Protein AF-A0A2E1M5N5-F1 (afdb_monomer)

Solvent-accessible surface area (backbone atoms only — not comparable to full-atom values): 4660 Å² total; per-residue (Å²): 133,56,72,68,51,48,52,32,62,77,54,54,30,60,85,82,69,63,90,88,44,59,66,59,46,53,52,53,54,48,50,38,71,76,32,60,65,57,46,47,54,18,49,52,34,40,52,51,50,43,50,76,77,61,29,66,70,62,53,51,53,51,50,51,52,51,53,50,49,60,58,51,51,54,54,54,54,67,76,72,109

pLDDT: mean 88.29, std 13.3, range [48.81, 98.38]

Radius of gyration: 21.18 Å; Cα contacts (8 Å, |Δi|>4): 35; chains: 1; bounding box: 42×23×61 Å

Sequence (81 aa):
KSEIARVIEDEGCGATVEEGDVHALVGSILAYAEDPSLARRQGDAGRDALIRTHATVHRCASWERLLKNVVGESKAEELSA

Secondary structure (DSSP, 8-state):
--HHHHHHHHTT-S----TT-HHHHHHHHHHHHH-HHHHHHHHHHHHHHHHHHH-HHHHHHHHHHHHHHHHHHHHHHHTT-

Foldseek 3Di:
DDPVQVLCVVLVLADDDDPPPPVVVVVRVVVCVVDVVSNVVSPVSVVVSCCVPPNPVVVVVVVVVVVCVVVVVVVVVVVVD

Mean predicted aligned error: 8.04 Å

Structure (mmCIF, N/CA/C/O backbone):
data_AF-A0A2E1M5N5-F1
#
_entry.id   AF-A0A2E1M5N5-F1
#
loop_
_atom_site.group_PDB
_atom_site.id
_atom_site.type_symbol
_atom_site.label_atom_id
_atom_site.label_alt_id
_atom_site.label_comp_id
_atom_site.label_asym_id
_atom_site.label_entity_id
_atom_site.label_seq_id
_atom_site.pdbx_PDB_ins_code
_atom_site.Cartn_x
_atom_site.Cartn_y
_atom_site.Cartn_z
_atom_site.occupancy
_atom_site.B_iso_or_equiv
_atom_site.auth_seq_id
_atom_site.auth_comp_id
_atom_site.auth_asym_id
_atom_site.auth_atom_id
_atom_site.pdbx_PDB_model_num
ATOM 1 N N . LYS A 1 1 ? 3.792 -17.270 2.191 1.00 69.62 1 LYS A N 1
ATOM 2 C CA . LYS A 1 1 ? 3.642 -15.827 1.883 1.00 69.62 1 LYS A CA 1
ATOM 3 C C . LYS A 1 1 ? 3.394 -15.034 3.165 1.00 69.62 1 LYS A C 1
ATOM 5 O O . LYS A 1 1 ? 2.558 -15.455 3.962 1.00 69.62 1 LYS A O 1
ATOM 10 N N . SER A 1 2 ? 4.140 -13.942 3.368 1.00 89.62 2 SER A N 1
ATOM 11 C CA . SER A 1 2 ? 4.006 -13.036 4.525 1.00 89.62 2 SER A CA 1
ATOM 12 C C . SER A 1 2 ? 2.615 -12.388 4.586 1.00 89.62 2 SER A C 1
ATOM 14 O O . SER A 1 2 ? 1.961 -12.235 3.555 1.00 89.62 2 SER A O 1
ATOM 16 N N . GLU A 1 3 ? 2.165 -12.000 5.782 1.00 88.81 3 GLU A N 1
ATOM 17 C CA . GLU A 1 3 ? 0.938 -11.211 5.976 1.00 88.81 3 GLU A CA 1
ATOM 18 C C . GLU A 1 3 ? 0.987 -9.900 5.178 1.00 88.81 3 GLU A C 1
ATOM 20 O O . GLU A 1 3 ? 0.028 -9.563 4.491 1.00 88.81 3 GLU A O 1
ATOM 25 N N . ILE A 1 4 ? 2.143 -9.229 5.171 1.00 88.50 4 ILE A N 1
ATOM 26 C CA . ILE A 1 4 ? 2.355 -7.977 4.432 1.00 88.50 4 ILE A CA 1
ATOM 27 C C . ILE A 1 4 ? 2.186 -8.197 2.924 1.00 88.50 4 ILE A C 1
ATOM 29 O O . ILE A 1 4 ? 1.527 -7.406 2.258 1.00 88.50 4 ILE A O 1
ATOM 33 N N . ALA A 1 5 ? 2.736 -9.292 2.390 1.00 92.94 5 ALA A N 1
ATOM 34 C CA . ALA A 1 5 ? 2.604 -9.621 0.971 1.00 92.94 5 ALA A CA 1
ATOM 35 C C . ALA A 1 5 ? 1.135 -9.835 0.577 1.00 92.94 5 ALA A C 1
ATOM 37 O O . ALA A 1 5 ? 0.709 -9.386 -0.480 1.00 92.94 5 ALA A O 1
ATOM 38 N N . ARG A 1 6 ? 0.350 -10.461 1.461 1.00 92.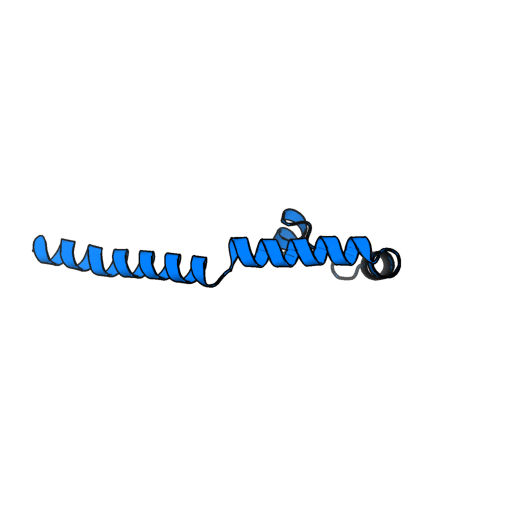56 6 ARG A N 1
ATOM 39 C CA . ARG A 1 6 ? -1.084 -10.672 1.246 1.00 92.56 6 ARG A CA 1
ATOM 40 C C . ARG A 1 6 ? -1.846 -9.351 1.202 1.00 92.56 6 ARG A C 1
ATOM 42 O O . ARG A 1 6 ? -2.613 -9.142 0.281 1.00 92.56 6 ARG A O 1
ATOM 49 N N . VAL A 1 7 ? -1.570 -8.438 2.136 1.00 91.94 7 VAL A N 1
ATOM 50 C CA . VAL A 1 7 ? -2.188 -7.101 2.140 1.00 91.94 7 VAL A CA 1
ATOM 51 C C . VAL A 1 7 ? -1.850 -6.330 0.864 1.00 91.94 7 VAL A C 1
ATOM 53 O O . VAL A 1 7 ? -2.738 -5.727 0.276 1.00 91.94 7 VAL A O 1
ATOM 56 N N . ILE A 1 8 ? -0.593 -6.364 0.411 1.00 94.44 8 ILE A N 1
ATOM 57 C CA . ILE A 1 8 ? -0.181 -5.681 -0.825 1.00 94.44 8 ILE A CA 1
ATOM 58 C C . ILE A 1 8 ? -0.926 -6.239 -2.045 1.00 94.44 8 ILE A C 1
ATOM 60 O O . ILE A 1 8 ? -1.381 -5.466 -2.888 1.00 94.44 8 ILE A O 1
ATOM 64 N N . GLU A 1 9 ? -1.055 -7.565 -2.127 1.00 94.56 9 GLU A N 1
ATOM 65 C CA . GLU A 1 9 ? -1.757 -8.261 -3.210 1.00 94.56 9 GLU A CA 1
ATOM 66 C C . GLU A 1 9 ? -3.272 -7.988 -3.175 1.00 94.56 9 GLU A C 1
ATOM 68 O O . GLU A 1 9 ? -3.838 -7.576 -4.187 1.00 94.56 9 GLU A O 1
ATOM 73 N N . ASP A 1 10 ? -3.912 -8.156 -2.015 1.00 94.31 10 ASP A N 1
ATOM 74 C CA . ASP A 1 10 ? -5.362 -8.007 -1.835 1.00 94.31 10 ASP A CA 1
ATOM 75 C C . ASP A 1 10 ? -5.826 -6.557 -2.055 1.00 94.31 10 ASP A C 1
ATOM 77 O O . ASP A 1 10 ? -6.896 -6.317 -2.615 1.00 94.31 10 ASP A O 1
ATOM 81 N N . GLU A 1 11 ? -5.014 -5.581 -1.639 1.00 95.69 11 GLU A N 1
ATOM 82 C CA . GLU A 1 11 ? -5.321 -4.152 -1.771 1.00 95.69 11 GLU A CA 1
ATOM 83 C C . GLU A 1 11 ? -4.832 -3.547 -3.093 1.00 95.69 11 GLU A C 1
ATOM 85 O O . GLU A 1 11 ? -5.108 -2.382 -3.387 1.00 95.69 11 GLU A O 1
ATOM 90 N N . GLY A 1 12 ? -4.079 -4.309 -3.895 1.00 95.69 12 GLY A N 1
ATOM 91 C CA . GLY A 1 12 ? -3.509 -3.839 -5.159 1.00 95.69 12 GLY A CA 1
ATOM 92 C C . GLY A 1 12 ? -2.615 -2.605 -5.001 1.00 95.69 12 GLY A C 1
ATOM 93 O O . GLY A 1 12 ? -2.499 -1.800 -5.926 1.00 95.69 12 GLY A O 1
ATOM 94 N N . CYS A 1 13 ? -2.005 -2.430 -3.827 1.00 96.81 13 CYS A N 1
ATOM 95 C CA . CYS A 1 13 ? -1.315 -1.202 -3.435 1.00 96.81 13 CYS A CA 1
ATOM 96 C C . CYS A 1 13 ? 0.203 -1.237 -3.652 1.00 96.81 13 CYS A C 1
ATOM 98 O O . CYS A 1 13 ? 0.930 -0.368 -3.170 1.00 96.81 13 CYS A O 1
ATOM 100 N N . GLY A 1 14 ? 0.691 -2.231 -4.391 1.00 96.06 14 GLY A N 1
ATOM 101 C CA . GLY A 1 14 ? 2.102 -2.364 -4.717 1.00 96.06 14 GLY A CA 1
ATOM 102 C C . GLY A 1 14 ? 2.400 -3.629 -5.513 1.00 96.06 14 GLY A C 1
ATOM 103 O O . GLY A 1 14 ? 1.520 -4.197 -6.163 1.00 96.06 14 GLY A O 1
ATOM 104 N N . ALA A 1 15 ? 3.652 -4.067 -5.430 1.00 96.00 15 ALA A N 1
ATOM 105 C CA . ALA A 1 15 ? 4.140 -5.314 -5.996 1.00 96.00 15 ALA A CA 1
ATOM 106 C C . ALA A 1 15 ? 4.824 -6.152 -4.908 1.00 96.00 15 ALA A C 1
ATOM 108 O O . ALA A 1 15 ? 5.474 -5.615 -4.008 1.00 96.00 15 ALA A O 1
ATOM 109 N N . THR A 1 16 ? 4.687 -7.472 -5.002 1.00 96.38 16 THR A N 1
ATOM 110 C CA . THR A 1 16 ? 5.401 -8.445 -4.171 1.00 96.38 16 THR A CA 1
ATOM 111 C C . THR A 1 16 ? 6.418 -9.184 -5.031 1.00 96.38 16 THR A C 1
ATOM 113 O O . THR A 1 16 ? 6.166 -9.485 -6.197 1.00 96.38 16 THR A O 1
ATOM 116 N N . VAL A 1 17 ? 7.590 -9.455 -4.460 1.00 95.88 17 VAL A N 1
ATOM 117 C CA . VAL A 1 17 ? 8.659 -10.221 -5.110 1.00 95.88 17 VAL A CA 1
ATOM 118 C C . VAL A 1 17 ? 9.159 -11.291 -4.152 1.00 95.88 17 VAL A C 1
ATOM 120 O O . VAL A 1 17 ? 9.167 -11.081 -2.937 1.00 95.88 17 VAL A O 1
ATOM 123 N N . GLU A 1 1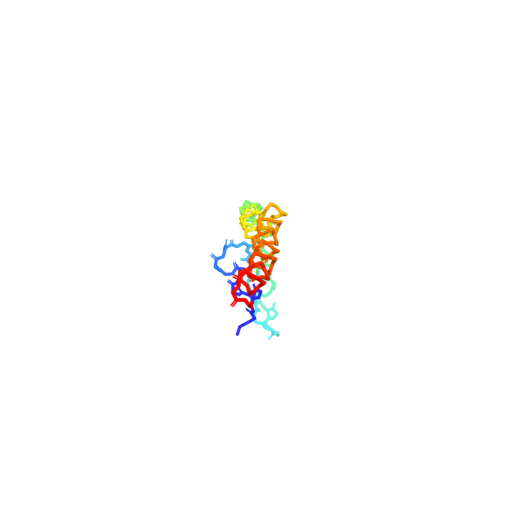8 ? 9.544 -12.443 -4.694 1.00 94.62 18 GLU A N 1
ATOM 124 C CA . GLU A 1 18 ? 10.128 -13.521 -3.900 1.00 94.62 18 GLU A CA 1
ATOM 125 C C . GLU A 1 18 ? 11.563 -13.169 -3.494 1.00 94.62 18 GLU A C 1
ATOM 127 O O . GLU A 1 18 ? 12.310 -12.513 -4.227 1.00 94.62 18 GLU A O 1
ATOM 132 N N . GLU A 1 19 ? 11.959 -13.601 -2.300 1.00 93.75 19 GLU A N 1
ATOM 133 C CA . GLU A 1 19 ? 13.301 -13.338 -1.792 1.00 93.75 19 GLU A CA 1
ATOM 134 C C . GLU A 1 19 ? 14.357 -14.005 -2.686 1.00 93.75 19 GLU A C 1
ATOM 136 O O . GLU A 1 19 ? 14.252 -15.178 -3.041 1.00 93.75 19 GLU A O 1
ATOM 141 N N . GLY A 1 20 ? 15.381 -13.239 -3.063 1.00 96.62 20 GLY A N 1
ATOM 142 C CA . GLY A 1 20 ? 16.428 -13.689 -3.981 1.00 96.62 20 GLY A CA 1
ATOM 143 C C . GLY A 1 20 ? 16.091 -13.526 -5.467 1.00 96.62 20 GLY A C 1
ATOM 144 O O . GLY A 1 20 ? 17.003 -13.628 -6.289 1.00 96.62 20 GLY A O 1
ATOM 145 N N . ASP A 1 21 ? 14.847 -13.194 -5.834 1.00 97.88 21 ASP A N 1
ATOM 146 C CA . ASP A 1 21 ? 14.493 -12.885 -7.224 1.00 97.88 21 ASP A CA 1
ATOM 147 C C . ASP A 1 21 ? 14.838 -11.432 -7.584 1.00 97.88 21 ASP A C 1
ATOM 149 O O . ASP A 1 21 ? 14.013 -10.513 -7.597 1.00 97.88 21 ASP A O 1
ATOM 153 N N . VAL A 1 22 ? 16.118 -11.225 -7.890 1.00 98.12 22 VAL A N 1
ATOM 154 C CA . VAL A 1 22 ? 16.655 -9.920 -8.290 1.00 98.12 22 VAL A CA 1
ATOM 155 C C . VAL A 1 22 ? 16.027 -9.428 -9.598 1.00 98.12 22 VAL A C 1
ATOM 157 O O . VAL A 1 22 ? 15.816 -8.225 -9.759 1.00 98.12 22 VAL A O 1
ATOM 160 N N . HIS A 1 23 ? 15.703 -10.327 -10.531 1.00 98.19 23 HIS A N 1
ATOM 161 C CA . HIS A 1 23 ? 15.133 -9.940 -11.820 1.00 98.19 23 HIS A CA 1
ATOM 162 C C . HIS A 1 23 ? 13.719 -9.380 -11.659 1.00 98.19 23 HIS A C 1
ATOM 164 O O . HIS A 1 23 ? 13.425 -8.319 -12.215 1.00 98.19 23 HIS A O 1
ATOM 170 N N . ALA A 1 24 ? 12.874 -10.031 -10.856 1.00 97.81 24 ALA A N 1
ATOM 171 C CA . ALA A 1 24 ? 11.534 -9.535 -10.552 1.00 97.81 24 ALA A CA 1
ATOM 172 C C . ALA A 1 24 ? 11.568 -8.193 -9.804 1.00 97.81 24 ALA A C 1
ATOM 174 O O . ALA A 1 24 ? 10.776 -7.293 -10.104 1.00 97.81 24 ALA A O 1
ATOM 175 N N . LEU A 1 25 ? 12.514 -8.022 -8.872 1.00 97.88 25 LEU A N 1
ATOM 176 C CA . LEU A 1 25 ? 12.696 -6.760 -8.156 1.00 97.88 25 LEU A CA 1
ATOM 177 C C . LEU A 1 25 ? 13.063 -5.612 -9.105 1.00 97.88 25 LEU A C 1
ATOM 179 O O . LEU A 1 25 ? 12.414 -4.566 -9.083 1.00 97.88 25 LEU A O 1
ATOM 183 N N . VAL A 1 26 ? 14.068 -5.811 -9.964 1.00 98.38 26 VAL A N 1
ATOM 184 C CA . VAL A 1 26 ? 14.481 -4.798 -10.948 1.00 98.38 26 VAL A CA 1
ATOM 185 C C . VAL A 1 26 ? 13.337 -4.480 -11.909 1.00 98.38 26 VAL A C 1
ATOM 187 O O . VAL A 1 26 ? 13.056 -3.306 -12.145 1.00 98.38 26 VAL A O 1
ATOM 190 N N . GLY A 1 27 ? 12.639 -5.501 -12.413 1.00 98.19 27 GLY A N 1
ATOM 191 C CA . GLY A 1 27 ? 11.489 -5.316 -13.298 1.00 98.19 27 GLY A CA 1
ATOM 192 C C . GLY A 1 27 ? 10.382 -4.477 -12.657 1.00 98.19 27 GLY A C 1
ATOM 193 O O . GLY A 1 27 ? 9.859 -3.565 -13.291 1.00 98.19 27 GLY A O 1
ATOM 194 N N . SER A 1 28 ? 10.082 -4.717 -11.379 1.00 97.00 28 SER A N 1
ATOM 195 C CA . SER A 1 28 ? 9.071 -3.949 -10.640 1.00 97.00 28 SER A CA 1
ATOM 196 C C . SER A 1 28 ? 9.472 -2.480 -10.465 1.00 97.00 28 SER A C 1
ATOM 198 O O . SER A 1 28 ? 8.654 -1.586 -10.666 1.00 97.00 28 SER A O 1
ATOM 200 N N . ILE A 1 29 ? 10.742 -2.209 -10.138 1.00 97.44 29 ILE A N 1
ATOM 201 C CA . ILE A 1 29 ? 11.258 -0.836 -10.002 1.00 97.44 29 ILE A CA 1
ATOM 202 C C . ILE A 1 29 ? 11.177 -0.090 -11.338 1.00 97.44 29 ILE A C 1
ATOM 204 O O . ILE A 1 29 ? 10.726 1.056 -11.376 1.00 97.44 29 ILE A O 1
ATOM 208 N N . LEU A 1 30 ? 11.590 -0.737 -12.431 1.00 98.25 30 LEU A N 1
ATOM 209 C CA . LE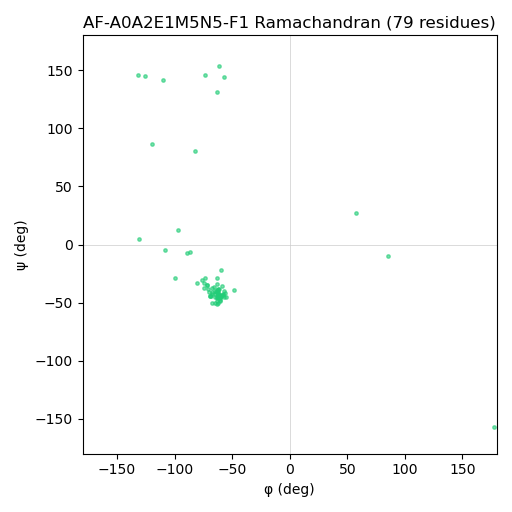U A 1 30 ? 11.540 -0.140 -13.764 1.00 98.25 30 LEU A CA 1
ATOM 210 C C . LEU A 1 30 ? 10.100 0.128 -14.209 1.00 98.25 30 LEU A C 1
ATOM 212 O O . LEU A 1 30 ? 9.832 1.213 -14.712 1.00 98.25 30 LEU A O 1
ATOM 216 N N . ALA A 1 31 ? 9.158 -0.777 -13.929 1.00 97.00 31 ALA A N 1
ATOM 217 C CA . ALA A 1 31 ? 7.745 -0.565 -14.242 1.00 97.00 31 ALA A CA 1
ATOM 218 C C . ALA A 1 31 ? 7.180 0.712 -13.589 1.00 97.00 31 ALA A C 1
ATOM 220 O O . ALA A 1 31 ? 6.447 1.462 -14.230 1.00 97.00 31 ALA A O 1
ATOM 221 N N . TYR A 1 32 ? 7.556 1.012 -12.340 1.00 97.19 32 TYR A N 1
ATOM 222 C CA . TYR A 1 32 ? 7.162 2.272 -11.696 1.00 97.19 32 TYR A CA 1
ATOM 223 C C . TYR A 1 32 ? 7.873 3.500 -12.264 1.00 97.19 32 TYR A C 1
ATOM 225 O O . TYR A 1 32 ? 7.284 4.581 -12.305 1.00 97.19 32 TYR A O 1
ATOM 233 N N . ALA A 1 33 ? 9.136 3.358 -12.669 1.00 97.31 33 ALA A N 1
ATOM 234 C CA . ALA A 1 33 ? 9.888 4.446 -13.285 1.00 97.31 33 ALA A CA 1
ATOM 235 C C . ALA A 1 33 ? 9.326 4.810 -14.671 1.00 97.31 33 ALA A C 1
ATOM 237 O O . ALA A 1 33 ? 9.275 5.988 -15.026 1.00 97.31 33 ALA A O 1
ATOM 238 N N . GLU A 1 34 ? 8.889 3.806 -15.430 1.00 98.19 34 GLU A N 1
ATOM 239 C CA . GLU A 1 34 ? 8.336 3.949 -16.777 1.00 98.19 34 GLU A CA 1
ATOM 240 C C . GLU A 1 34 ? 6.865 4.392 -16.773 1.00 98.19 34 GLU A C 1
ATOM 242 O O . GLU A 1 34 ? 6.464 5.165 -17.644 1.00 98.19 34 GLU A O 1
ATOM 247 N N . ASP A 1 35 ? 6.072 3.973 -15.778 1.00 97.69 35 ASP A N 1
ATOM 248 C CA . ASP A 1 35 ? 4.680 4.402 -15.603 1.00 97.69 35 ASP A CA 1
ATOM 249 C C . ASP A 1 35 ? 4.445 5.117 -14.252 1.00 97.69 35 ASP A C 1
ATOM 251 O O . ASP A 1 35 ? 3.958 4.525 -13.279 1.00 97.69 35 ASP A O 1
ATOM 255 N N . PRO A 1 36 ? 4.673 6.445 -14.186 1.00 96.12 36 PRO A N 1
ATOM 256 C CA . PRO A 1 36 ? 4.347 7.246 -13.007 1.00 96.12 36 PRO A CA 1
ATOM 257 C C . PRO A 1 36 ? 2.859 7.218 -12.628 1.00 96.12 36 PRO A C 1
ATOM 259 O O . PRO A 1 36 ? 2.504 7.531 -11.488 1.00 96.12 36 PRO A O 1
ATOM 262 N N . SER A 1 37 ? 1.967 6.885 -13.567 1.00 97.81 37 SER A N 1
ATOM 263 C CA . SER A 1 37 ? 0.536 6.782 -13.288 1.00 97.81 37 SER A CA 1
ATOM 264 C C . SER A 1 37 ? 0.215 5.512 -12.503 1.00 97.81 37 SER A C 1
ATOM 266 O O . SER A 1 37 ? -0.607 5.567 -11.588 1.00 97.81 37 SER A O 1
ATOM 268 N N . LEU A 1 38 ? 0.898 4.399 -12.790 1.00 97.00 38 LEU A N 1
ATOM 269 C CA . LEU A 1 38 ? 0.829 3.175 -11.992 1.00 97.00 38 LEU A CA 1
ATOM 270 C C . LEU A 1 38 ? 1.291 3.434 -10.561 1.00 97.00 38 LEU A C 1
ATOM 272 O O . LEU A 1 38 ? 0.569 3.092 -9.624 1.00 97.00 38 LEU A O 1
ATOM 276 N N . ALA A 1 39 ? 2.437 4.101 -10.401 1.00 96.75 39 ALA A N 1
ATOM 277 C CA . ALA A 1 39 ? 2.966 4.450 -9.085 1.00 96.75 39 ALA A CA 1
ATOM 278 C C . ALA A 1 39 ? 1.959 5.277 -8.267 1.00 96.75 39 ALA A C 1
ATOM 280 O O . ALA A 1 39 ? 1.708 4.975 -7.101 1.00 96.75 39 ALA A O 1
ATOM 281 N N . ARG A 1 40 ? 1.324 6.283 -8.888 1.00 97.94 40 ARG A N 1
ATOM 282 C CA . ARG A 1 40 ? 0.282 7.087 -8.226 1.00 97.94 40 ARG A CA 1
ATOM 283 C C . ARG A 1 40 ? -0.937 6.257 -7.849 1.00 97.94 40 ARG A C 1
ATOM 285 O O . ARG A 1 40 ? -1.323 6.278 -6.689 1.00 97.94 40 ARG A O 1
ATOM 292 N N . ARG A 1 41 ? -1.500 5.487 -8.789 1.00 98.12 41 ARG A N 1
ATOM 293 C CA . ARG A 1 41 ? -2.690 4.658 -8.531 1.00 98.12 41 ARG A CA 1
ATOM 294 C C . ARG A 1 41 ? -2.481 3.702 -7.360 1.00 98.12 41 ARG A C 1
ATOM 296 O O . ARG A 1 41 ? -3.355 3.584 -6.510 1.00 98.12 41 ARG A O 1
ATOM 303 N N . GLN A 1 42 ? -1.337 3.024 -7.312 1.00 97.50 42 GLN A N 1
ATOM 304 C CA . GLN A 1 42 ? -1.055 2.072 -6.239 1.00 97.50 42 GLN A CA 1
ATOM 305 C C . GLN A 1 42 ? -0.720 2.764 -4.913 1.00 97.50 42 GLN A C 1
ATOM 307 O O . GLN A 1 42 ? -1.125 2.279 -3.859 1.00 97.50 42 GLN A O 1
ATOM 312 N N . GLY A 1 43 ? -0.068 3.931 -4.954 1.00 96.75 43 GLY A N 1
ATOM 313 C CA . GLY A 1 43 ? 0.111 4.779 -3.775 1.00 96.75 43 GLY A CA 1
ATOM 314 C C . GLY A 1 43 ? -1.220 5.247 -3.178 1.00 96.75 43 GLY A C 1
ATOM 315 O O . GLY A 1 43 ? -1.418 5.146 -1.966 1.00 96.75 43 GLY A O 1
ATOM 316 N N . ASP A 1 44 ? -2.152 5.691 -4.024 1.00 97.75 44 ASP A N 1
ATOM 317 C CA . ASP A 1 44 ? -3.504 6.087 -3.616 1.00 97.75 44 ASP A CA 1
ATOM 318 C C . ASP A 1 44 ? -4.265 4.892 -3.021 1.00 97.75 44 ASP A C 1
ATOM 320 O O . ASP A 1 44 ? -4.813 4.999 -1.924 1.00 97.75 44 ASP A O 1
ATOM 324 N N . ALA A 1 45 ? -4.198 3.721 -3.666 1.00 96.50 45 ALA A N 1
ATOM 325 C CA . ALA A 1 45 ? -4.788 2.489 -3.141 1.00 96.50 45 ALA A CA 1
ATOM 326 C C . ALA A 1 45 ? -4.221 2.115 -1.760 1.00 96.50 45 ALA A C 1
ATOM 328 O O . ALA A 1 45 ? -4.976 1.785 -0.845 1.00 96.50 45 ALA A O 1
ATOM 329 N N . GLY A 1 46 ? -2.903 2.228 -1.567 1.00 94.44 46 GLY A N 1
ATOM 330 C CA . GLY A 1 46 ? -2.259 1.959 -0.278 1.00 94.44 46 GLY A CA 1
ATOM 331 C C . GLY A 1 46 ? -2.700 2.926 0.814 1.00 94.44 46 GLY A C 1
ATOM 332 O O . GLY A 1 46 ? -2.972 2.517 1.946 1.00 94.44 46 GLY A O 1
ATOM 333 N N . ARG A 1 47 ? -2.833 4.211 0.473 1.00 94.50 47 ARG A N 1
ATOM 334 C CA . ARG A 1 47 ? -3.358 5.225 1.389 1.00 94.50 47 ARG A CA 1
ATOM 335 C C . ARG A 1 47 ? -4.805 4.929 1.780 1.00 94.50 47 ARG A C 1
ATOM 337 O O . ARG A 1 47 ? -5.134 4.991 2.966 1.00 94.50 47 ARG A O 1
ATOM 344 N N . ASP A 1 48 ? -5.653 4.598 0.817 1.00 93.50 48 ASP A N 1
ATOM 345 C CA . ASP A 1 48 ? -7.069 4.329 1.059 1.00 93.50 48 ASP A CA 1
ATOM 346 C C . ASP A 1 48 ? -7.272 3.051 1.883 1.00 93.50 48 ASP A C 1
ATOM 348 O O . ASP A 1 48 ? -8.065 3.052 2.830 1.00 93.50 48 ASP A O 1
ATOM 352 N N . ALA A 1 49 ? -6.501 1.994 1.610 1.00 91.62 49 ALA A N 1
ATOM 353 C CA . ALA A 1 49 ? -6.488 0.770 2.408 1.00 91.62 49 ALA A CA 1
ATOM 354 C C . ALA A 1 49 ? -6.061 1.039 3.861 1.00 91.62 49 ALA A C 1
ATOM 356 O O . ALA A 1 49 ? -6.716 0.587 4.806 1.00 91.62 49 ALA A O 1
ATOM 357 N N . LEU A 1 50 ? -5.009 1.842 4.063 1.00 88.56 5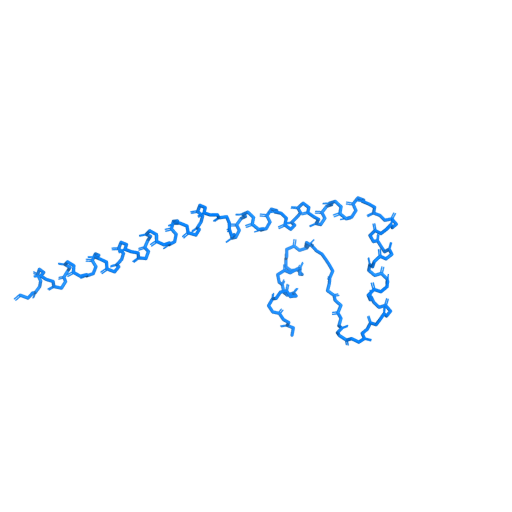0 LEU A N 1
ATOM 358 C CA . LEU A 1 50 ? -4.553 2.239 5.395 1.00 88.56 50 LEU A CA 1
ATOM 359 C C . LEU A 1 50 ? -5.639 3.009 6.155 1.00 88.56 50 LEU A C 1
ATOM 361 O O . LEU A 1 50 ? -5.888 2.730 7.328 1.00 88.56 50 LEU A O 1
ATOM 365 N N . ILE A 1 51 ? -6.298 3.971 5.505 1.00 89.69 51 ILE A N 1
ATOM 366 C CA . ILE A 1 51 ? -7.373 4.750 6.129 1.00 89.69 51 ILE A CA 1
ATOM 367 C C . ILE A 1 51 ? -8.540 3.830 6.494 1.00 89.69 51 ILE A C 1
ATOM 369 O O . ILE A 1 51 ? -8.996 3.845 7.637 1.00 89.69 51 ILE A O 1
ATOM 373 N N . ARG A 1 52 ? -8.984 2.983 5.564 1.00 86.12 52 ARG A N 1
ATOM 374 C CA . ARG A 1 52 ? -10.124 2.085 5.768 1.00 86.12 52 ARG A CA 1
ATOM 375 C C . ARG A 1 52 ? -9.894 1.075 6.894 1.00 86.12 52 ARG A C 1
ATOM 377 O O . ARG A 1 52 ? -10.807 0.813 7.672 1.00 86.12 52 ARG A O 1
ATOM 384 N N . THR A 1 53 ? -8.692 0.516 6.996 1.00 79.69 53 THR A N 1
ATOM 385 C CA . THR A 1 53 ? -8.419 -0.612 7.903 1.00 79.69 53 THR A CA 1
ATOM 386 C C . THR A 1 53 ? -7.757 -0.172 9.209 1.00 79.69 53 THR A C 1
ATOM 388 O O . THR A 1 53 ? -7.912 -0.810 10.254 1.00 79.69 53 THR A O 1
ATOM 391 N N . HIS A 1 54 ? -7.001 0.925 9.188 1.00 74.81 54 HIS A N 1
ATOM 392 C CA . HIS A 1 54 ? -6.103 1.292 10.281 1.00 74.81 54 HIS A CA 1
ATOM 393 C C . HIS A 1 54 ? -6.224 2.737 10.757 1.00 74.81 54 HIS A C 1
ATOM 395 O O . HIS A 1 54 ? -5.466 3.106 11.660 1.00 74.81 54 HIS A O 1
ATOM 401 N N . ALA A 1 55 ? -7.166 3.536 10.240 1.00 81.12 55 ALA A N 1
ATOM 402 C CA . ALA A 1 55 ? -7.360 4.887 10.753 1.00 81.12 55 ALA A CA 1
ATOM 403 C C . ALA A 1 55 ? -7.648 4.890 12.260 1.00 81.12 55 ALA A C 1
ATOM 405 O O . ALA A 1 55 ? -8.353 4.028 12.799 1.00 81.12 55 ALA A O 1
ATOM 406 N N . THR A 1 56 ? -7.126 5.919 12.930 1.00 79.81 56 THR A N 1
ATOM 407 C CA . THR A 1 56 ? -7.270 6.155 14.372 1.00 79.81 56 THR A CA 1
ATOM 408 C C . THR A 1 56 ? -8.71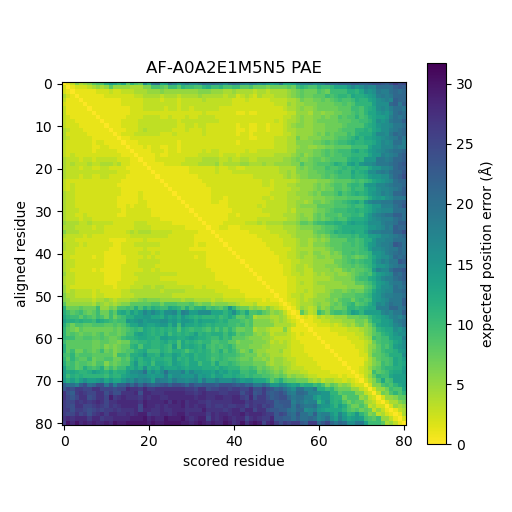7 6.023 14.830 1.00 79.81 56 THR A C 1
ATOM 410 O O . THR A 1 56 ? -8.973 5.411 15.858 1.00 79.81 56 THR A O 1
ATOM 413 N N . VAL A 1 57 ? -9.675 6.497 14.029 1.00 79.62 57 VAL A N 1
ATOM 414 C CA . VAL A 1 57 ? -11.111 6.394 14.324 1.00 79.62 57 VAL A CA 1
ATOM 415 C C . VAL A 1 57 ? -11.580 4.946 14.508 1.00 79.62 57 VAL A C 1
ATOM 417 O O . VAL A 1 57 ? -12.279 4.649 15.474 1.00 79.62 57 VAL A O 1
ATOM 420 N N . HIS A 1 58 ? -11.143 4.016 13.654 1.00 80.75 58 HIS A N 1
ATOM 421 C CA . HIS A 1 58 ? -11.522 2.603 13.740 1.00 80.75 58 HIS A CA 1
ATOM 422 C C . HIS A 1 58 ? -10.866 1.917 14.940 1.00 80.75 58 HIS A C 1
ATOM 424 O O . HIS A 1 58 ? -11.497 1.110 15.632 1.00 80.75 58 HIS A O 1
ATOM 430 N N . ARG A 1 59 ? -9.608 2.274 15.225 1.00 84.75 59 ARG A N 1
ATOM 431 C CA . ARG A 1 59 ? -8.870 1.739 16.374 1.00 84.75 59 ARG A CA 1
ATOM 432 C C . ARG A 1 59 ? -9.439 2.254 17.696 1.00 84.75 59 ARG A C 1
ATOM 434 O O . ARG A 1 59 ? -9.661 1.449 18.594 1.00 84.75 59 ARG A O 1
ATOM 441 N N . CYS A 1 60 ? -9.747 3.546 17.799 1.00 89.00 60 CYS A N 1
ATOM 442 C CA . CYS A 1 60 ? -10.397 4.139 18.968 1.00 89.00 60 CYS A CA 1
ATOM 443 C C . CYS A 1 60 ? -11.783 3.536 19.209 1.00 89.00 60 CYS A C 1
ATOM 445 O O . CYS A 1 60 ? -12.070 3.148 20.334 1.00 89.00 60 CYS A O 1
ATOM 447 N N . ALA A 1 61 ? -12.605 3.370 18.166 1.00 87.06 61 ALA A N 1
ATOM 448 C CA . ALA A 1 61 ? -13.920 2.740 18.298 1.00 87.06 61 ALA A CA 1
ATOM 449 C C . ALA A 1 61 ? -13.827 1.277 18.772 1.00 87.06 61 ALA A C 1
ATOM 451 O O . ALA A 1 61 ? -14.638 0.820 19.577 1.00 87.06 61 ALA A O 1
ATOM 452 N N . SER A 1 62 ? -12.823 0.536 18.294 1.00 87.44 62 SER A N 1
ATOM 453 C CA . SER A 1 62 ? -12.578 -0.843 18.735 1.00 87.44 62 SER A CA 1
ATOM 454 C C . SER A 1 62 ? -12.124 -0.899 20.195 1.00 87.44 62 SER A C 1
ATOM 456 O O . SER A 1 62 ? -12.631 -1.719 20.958 1.00 87.44 62 SER A O 1
ATOM 458 N N . TRP A 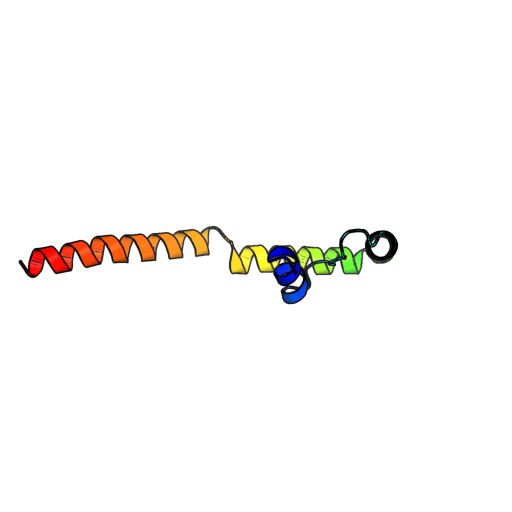1 63 ? -11.235 0.011 20.603 1.00 91.88 63 TRP A N 1
ATOM 459 C CA . TRP A 1 63 ? -10.813 0.160 21.996 1.00 91.88 63 TRP A CA 1
ATOM 460 C C . TRP A 1 63 ? -11.962 0.554 22.920 1.00 91.88 63 TRP A C 1
ATOM 462 O O . TRP A 1 63 ? -12.126 -0.041 23.979 1.00 91.88 63 TRP A O 1
ATOM 472 N N . GLU A 1 64 ? -12.789 1.513 22.514 1.00 91.69 64 GLU A N 1
ATOM 473 C CA . GLU A 1 64 ? -13.959 1.930 23.281 1.00 91.69 64 GLU A CA 1
ATOM 474 C C . GLU A 1 64 ? -14.930 0.764 23.485 1.00 91.69 64 GLU A C 1
ATOM 476 O O . GLU A 1 64 ? -15.403 0.542 24.600 1.00 91.69 64 GLU A O 1
ATOM 481 N N . ARG A 1 65 ? -15.197 -0.018 22.430 1.00 90.62 65 ARG A N 1
ATOM 482 C CA . ARG A 1 65 ? -16.039 -1.217 22.520 1.00 90.62 65 ARG A CA 1
ATOM 483 C C . ARG A 1 65 ? -15.456 -2.237 23.495 1.00 90.62 65 ARG A C 1
ATOM 485 O O . ARG A 1 65 ? -16.190 -2.752 24.329 1.00 90.62 65 ARG A O 1
ATOM 492 N N . LEU A 1 66 ? -14.151 -2.495 23.417 1.00 93.56 66 LEU A N 1
ATOM 493 C CA . LEU A 1 66 ? -13.474 -3.423 24.320 1.00 93.56 66 LEU A CA 1
ATOM 494 C C . LEU A 1 66 ? -13.591 -2.972 25.783 1.00 93.56 66 LEU A C 1
ATOM 496 O O . LEU A 1 66 ? -13.987 -3.762 26.634 1.00 93.56 66 LEU A O 1
ATOM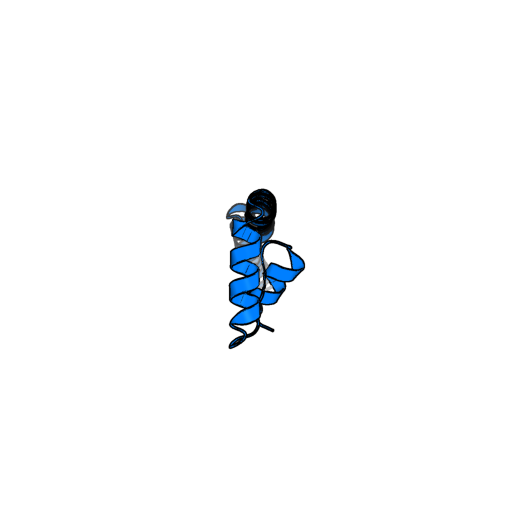 500 N N . LEU A 1 67 ? -13.306 -1.699 26.069 1.00 93.94 67 LEU A N 1
ATOM 501 C CA . LEU A 1 67 ? -13.389 -1.148 27.424 1.00 93.94 67 LEU A CA 1
ATOM 502 C C . LEU A 1 67 ? -14.818 -1.202 27.978 1.00 93.94 67 LEU A C 1
ATOM 504 O O . LEU A 1 67 ? -15.013 -1.577 29.132 1.00 93.94 67 LEU A O 1
ATOM 508 N N . LYS A 1 68 ? -15.824 -0.873 27.155 1.00 91.31 68 LYS A N 1
ATOM 509 C CA . LYS A 1 68 ? -17.239 -0.986 27.538 1.00 91.31 68 LYS A CA 1
ATOM 510 C C . LYS A 1 68 ? -17.639 -2.423 27.849 1.00 91.31 68 LYS A C 1
ATOM 512 O O . LYS A 1 68 ? -18.383 -2.623 28.800 1.00 91.31 68 LYS A O 1
ATOM 517 N N . ASN A 1 69 ? -17.148 -3.396 27.084 1.00 91.12 69 ASN A N 1
ATOM 518 C CA . ASN A 1 69 ? -17.442 -4.805 27.333 1.00 91.12 69 ASN A CA 1
ATOM 519 C C . ASN A 1 69 ? -16.844 -5.260 28.669 1.00 91.12 69 ASN A C 1
ATOM 521 O O . ASN A 1 69 ? -17.579 -5.749 29.514 1.00 91.12 69 ASN A O 1
ATOM 525 N N . VAL A 1 70 ? -15.556 -4.996 28.908 1.00 93.38 70 VAL A N 1
ATOM 526 C CA . VAL A 1 70 ? -14.870 -5.425 30.141 1.00 93.38 70 VAL A CA 1
ATOM 527 C C . VAL A 1 70 ? -15.486 -4.785 31.392 1.00 93.38 70 VAL A C 1
ATOM 529 O O . VAL A 1 70 ? -15.740 -5.459 32.386 1.00 93.38 70 VAL A O 1
ATOM 532 N N . VAL A 1 71 ? -15.769 -3.479 31.356 1.00 89.38 71 VAL A N 1
ATOM 533 C CA . VAL A 1 71 ? -16.369 -2.777 32.506 1.00 89.38 71 VAL A CA 1
ATOM 534 C C . VAL A 1 71 ? -17.866 -3.092 32.646 1.00 89.38 71 VAL A C 1
ATOM 536 O O . VAL A 1 71 ? -18.403 -3.095 33.753 1.00 89.38 71 VAL A O 1
ATOM 539 N N . GLY A 1 72 ? -18.556 -3.356 31.535 1.00 74.12 72 GL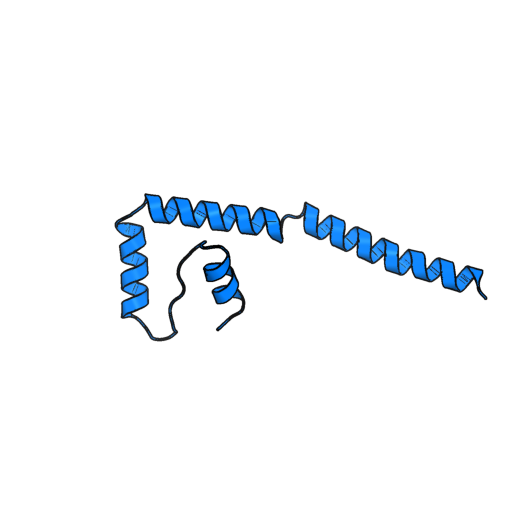Y A N 1
ATOM 540 C CA . GLY A 1 72 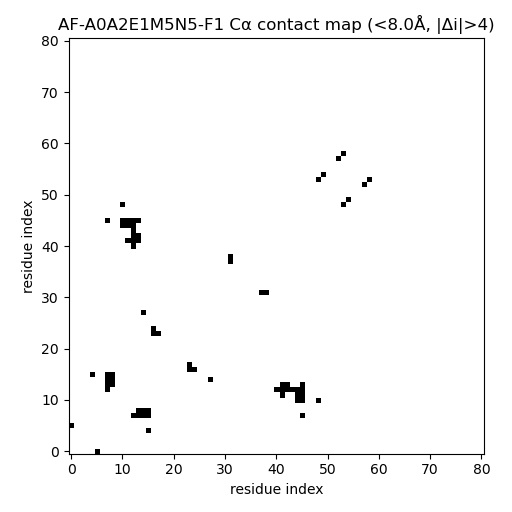? -19.966 -3.743 31.516 1.00 74.12 72 GLY A CA 1
ATOM 541 C C . GLY A 1 72 ? -20.207 -5.143 32.079 1.00 74.12 72 GLY A C 1
ATOM 542 O O . GLY A 1 72 ? -21.147 -5.323 32.850 1.00 74.12 72 GLY A O 1
ATOM 543 N N . GLU A 1 73 ? -19.339 -6.103 31.756 1.00 61.06 73 GLU A N 1
ATOM 544 C CA . GLU A 1 73 ? -19.337 -7.454 32.334 1.00 61.06 73 GLU A CA 1
ATOM 545 C C . GLU A 1 73 ? -19.070 -7.408 33.845 1.00 61.06 73 GLU A C 1
ATOM 547 O O . GLU A 1 73 ? -19.792 -8.040 34.613 1.00 61.06 73 GLU A O 1
ATOM 552 N N . SER A 1 74 ? -18.142 -6.554 34.291 1.00 57.06 74 SER A N 1
ATOM 553 C CA . SER A 1 74 ? -17.835 -6.378 35.719 1.00 57.06 74 SER A CA 1
ATOM 554 C C . SER A 1 74 ? -19.050 -5.931 36.552 1.00 57.06 74 SER A C 1
ATOM 556 O O . SER A 1 74 ? -19.229 -6.403 37.672 1.00 57.06 74 SER A O 1
ATOM 558 N N . LYS A 1 75 ? -19.942 -5.088 36.007 1.00 55.38 75 LYS A N 1
ATOM 559 C CA . LYS A 1 75 ? -21.190 -4.703 36.699 1.00 55.38 75 LYS A CA 1
ATOM 560 C C . LYS A 1 75 ? -22.249 -5.804 36.718 1.00 55.38 75 LYS A C 1
ATOM 562 O O . LYS A 1 75 ? -23.088 -5.814 37.615 1.00 55.38 75 LYS A O 1
ATOM 567 N N . ALA A 1 76 ? -22.264 -6.682 35.717 1.00 55.25 76 ALA A N 1
ATOM 568 C CA . ALA A 1 76 ? -23.228 -7.776 35.650 1.00 55.25 76 ALA A CA 1
ATOM 569 C C . ALA A 1 76 ? -22.922 -8.854 36.703 1.00 55.25 76 ALA A C 1
ATOM 571 O O . ALA A 1 76 ? -23.852 -9.395 37.296 1.00 55.25 76 ALA A O 1
ATOM 572 N N . GLU A 1 77 ? -21.641 -9.100 36.989 1.00 55.16 77 GLU A N 1
ATOM 573 C CA . GLU A 1 77 ? -21.214 -10.010 38.056 1.00 55.16 77 GLU A CA 1
ATOM 574 C C . GLU A 1 77 ? -21.527 -9.445 39.452 1.00 55.16 77 GLU A C 1
ATOM 576 O O . GLU A 1 77 ? -22.118 -10.154 40.266 1.00 55.16 77 GLU A O 1
ATOM 581 N N . GLU A 1 78 ? -21.260 -8.157 39.706 1.00 54.44 78 GLU A N 1
ATOM 582 C CA . GLU A 1 78 ? -21.562 -7.492 40.991 1.00 54.44 78 GLU A CA 1
ATOM 583 C C . GLU A 1 78 ? -23.062 -7.425 41.336 1.00 54.44 78 GLU A C 1
ATOM 585 O O . GLU A 1 78 ? -23.417 -7.404 42.509 1.00 54.44 78 GLU A O 1
ATOM 590 N N . LEU A 1 79 ? -23.956 -7.389 40.340 1.00 55.28 79 LEU A N 1
ATOM 591 C CA . LEU A 1 79 ? -25.415 -7.386 40.547 1.00 55.28 79 LEU A CA 1
ATOM 592 C C . LEU A 1 79 ? -26.020 -8.796 40.671 1.00 55.28 79 LEU A C 1
ATOM 594 O O . LEU A 1 79 ? -27.220 -8.925 40.918 1.00 55.28 79 LEU A O 1
ATOM 598 N N . SER A 1 80 ? -25.214 -9.838 40.458 1.00 51.91 80 SER A N 1
ATOM 599 C CA . SER A 1 80 ? -25.626 -11.248 40.515 1.00 51.91 80 SER A CA 1
ATOM 600 C C . SER A 1 80 ? -25.097 -12.010 41.740 1.00 51.91 80 SER A C 1
ATOM 602 O O . SER A 1 80 ? -25.470 -13.170 41.924 1.00 51.91 80 SER A O 1
ATOM 604 N N . ALA A 1 81 ? -24.259 -11.364 42.560 1.00 48.81 81 ALA A N 1
ATOM 605 C CA . ALA A 1 81 ? -23.700 -11.867 43.819 1.00 48.81 81 ALA A CA 1
ATOM 606 C C . ALA A 1 81 ? -24.431 -11.277 45.036 1.00 48.81 81 ALA A C 1
ATOM 608 O O . ALA A 1 81 ? -24.555 -12.008 46.046 1.00 48.81 81 ALA A O 1
#